Protein AF-A0A1I6J7M2-F1 (afdb_monomer)

Secondary structure (DSSP, 8-state):
--EEEETTT--EEEEE-GGGGTT--HHHHHHHHB-TTT--BGGGEEEPP------TTS-PPPEEE--S-SSPSP--

Foldseek 3Di:
DWWKAQQPPRAIAAADEPVVCPPDDPVVLQCQQADVPPRHGLVRIGTDPDDDDDDPPDDDGHHHHRYPPDDDDDDD

Sequence (76 aa):
MKVCMCRFCGVKHESVMEVVLVGMSKEEAYTRTHCRYCEAPASSFLELPDEPELGIDEIGYPSVVISKNRFGAPTN

Solvent-accessible surface area (backbone atoms only — not comparable to full-atom values): 4732 Å² total; per-residue (Å²): 101,54,36,24,27,34,72,86,79,64,51,62,23,30,50,40,60,62,78,75,50,68,92,52,53,74,67,56,42,47,55,30,32,21,39,90,86,76,61,46,48,42,89,48,48,44,80,47,76,74,54,78,83,76,67,98,84,58,87,71,57,60,58,28,33,47,72,91,80,82,75,81,79,79,87,126

pLDDT: mean 73.07, std 15.87, range [35.47, 89.94]

Radius of gyration: 13.0 Å; Cα contacts (8 Å, |Δi|>4): 111; chains: 1; bounding box: 36×25×32 Å

Structure (mmCIF, N/CA/C/O backbone):
data_AF-A0A1I6J7M2-F1
#
_entry.id   AF-A0A1I6J7M2-F1
#
loop_
_atom_site.group_PDB
_atom_site.id
_atom_site.type_symbol
_atom_site.label_atom_id
_atom_site.label_alt_id
_atom_site.label_comp_id
_atom_site.label_asym_id
_atom_site.label_entity_id
_atom_site.label_seq_id
_atom_site.pdbx_PDB_ins_code
_atom_site.Cartn_x
_atom_site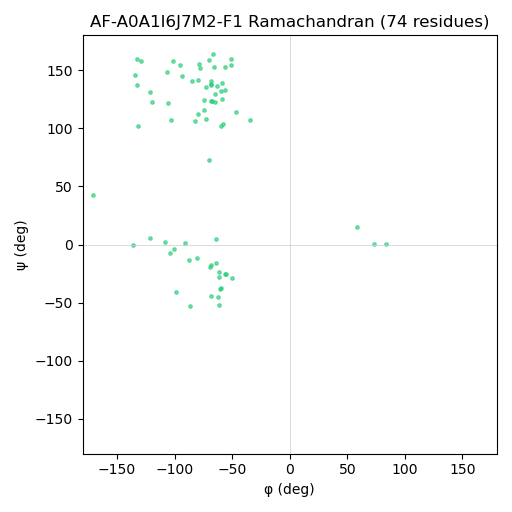.Cartn_y
_atom_site.Cartn_z
_a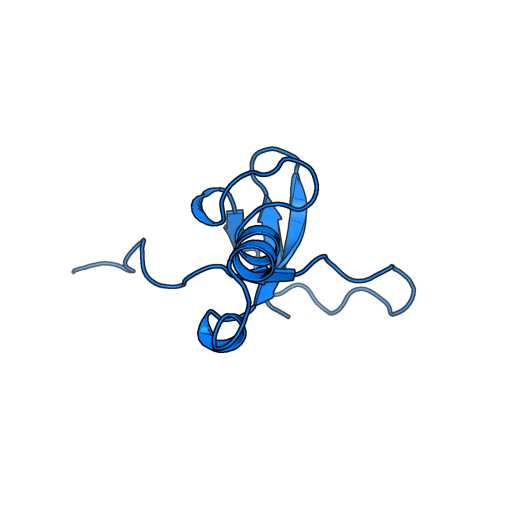tom_site.occupancy
_atom_site.B_iso_or_equiv
_atom_site.auth_seq_id
_atom_site.auth_comp_id
_atom_site.auth_asym_id
_atom_site.auth_atom_id
_atom_site.pdbx_PDB_model_num
ATOM 1 N N . MET A 1 1 ? -0.990 14.626 7.230 1.00 61.84 1 MET A N 1
ATOM 2 C CA . MET A 1 1 ? -0.450 13.731 6.176 1.00 61.84 1 MET A CA 1
ATOM 3 C C . MET A 1 1 ? -1.611 12.908 5.649 1.00 61.84 1 MET A C 1
ATOM 5 O O . MET A 1 1 ? -2.445 12.520 6.458 1.00 61.84 1 MET A O 1
ATOM 9 N N . LYS A 1 2 ? -1.686 12.622 4.342 1.00 74.50 2 LYS A N 1
ATOM 10 C CA . LYS A 1 2 ? -2.767 11.766 3.826 1.00 74.50 2 LYS A CA 1
ATOM 11 C C . LYS A 1 2 ? -2.481 10.318 4.200 1.00 74.50 2 LYS A C 1
ATOM 13 O O . LYS A 1 2 ? -1.495 9.752 3.738 1.00 74.50 2 LYS A O 1
ATOM 18 N N . VAL A 1 3 ? -3.332 9.730 5.030 1.00 81.38 3 VAL A N 1
ATOM 19 C CA . VAL A 1 3 ? -3.238 8.326 5.446 1.00 81.38 3 VAL A CA 1
ATOM 20 C C . VAL A 1 3 ? -4.335 7.536 4.745 1.00 81.38 3 VAL A C 1
ATOM 22 O O . VAL A 1 3 ? -5.418 8.040 4.450 1.00 81.38 3 VAL A O 1
ATOM 25 N N . CYS A 1 4 ? -4.055 6.278 4.457 1.00 84.00 4 CYS A N 1
ATOM 26 C CA . CYS A 1 4 ? -5.015 5.335 3.916 1.00 84.00 4 CYS A CA 1
ATOM 27 C C . CYS A 1 4 ? -4.942 4.018 4.683 1.00 84.00 4 CYS A C 1
ATOM 29 O O . CYS A 1 4 ? -3.950 3.720 5.341 1.00 84.00 4 CYS A O 1
ATOM 31 N N . MET A 1 5 ? -5.995 3.217 4.611 1.00 86.50 5 MET A N 1
ATOM 32 C CA . MET A 1 5 ? -6.075 1.925 5.283 1.00 86.50 5 MET A CA 1
ATOM 33 C C . MET A 1 5 ? -6.300 0.821 4.260 1.00 86.50 5 MET A C 1
ATOM 35 O O . MET A 1 5 ? -7.198 0.920 3.422 1.00 86.50 5 MET A O 1
ATOM 39 N N . CYS A 1 6 ? -5.514 -0.250 4.333 1.00 88.56 6 CYS A N 1
ATOM 40 C CA . CYS A 1 6 ? -5.757 -1.440 3.529 1.00 88.56 6 CYS A CA 1
ATOM 41 C C . CYS A 1 6 ? -7.053 -2.119 3.993 1.00 88.56 6 CYS A C 1
ATOM 43 O O . CYS A 1 6 ? -7.166 -2.506 5.155 1.00 88.56 6 CYS A O 1
ATOM 45 N N . ARG A 1 7 ? -8.024 -2.321 3.095 1.00 88.44 7 ARG A N 1
ATOM 46 C CA . ARG A 1 7 ? -9.304 -2.965 3.446 1.00 88.44 7 ARG A CA 1
ATOM 47 C C . ARG A 1 7 ? -9.177 -4.452 3.787 1.00 88.44 7 ARG A C 1
ATOM 49 O O . ARG A 1 7 ? -10.096 -5.001 4.380 1.00 88.44 7 ARG A O 1
ATOM 56 N N . PHE A 1 8 ? -8.072 -5.095 3.408 1.00 88.06 8 PHE A N 1
ATOM 57 C CA . PHE A 1 8 ? -7.8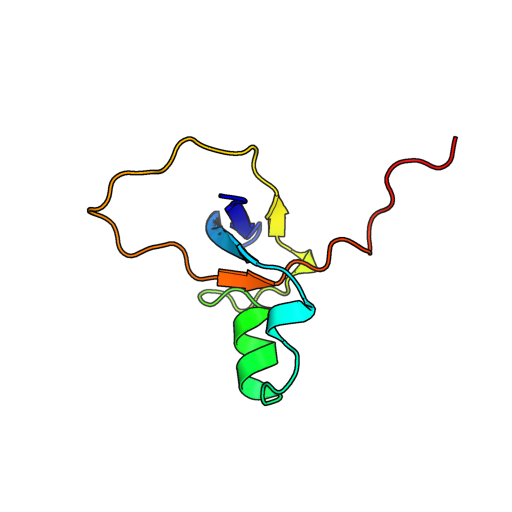50 -6.522 3.655 1.00 88.06 8 PHE A CA 1
ATOM 58 C C . PHE A 1 8 ? -7.228 -6.794 5.025 1.00 88.06 8 PHE A C 1
ATOM 60 O O . PHE A 1 8 ? -7.759 -7.596 5.784 1.00 88.06 8 PHE A O 1
ATOM 67 N N . CYS A 1 9 ? -6.113 -6.133 5.352 1.00 87.12 9 CYS A N 1
ATOM 68 C CA . CYS A 1 9 ? -5.394 -6.368 6.610 1.00 87.12 9 CYS A CA 1
ATOM 69 C C . CYS A 1 9 ? -5.609 -5.280 7.672 1.00 87.12 9 CYS A C 1
ATOM 71 O O . CYS A 1 9 ? -5.128 -5.432 8.790 1.00 87.12 9 CYS A O 1
ATOM 73 N N . GLY A 1 10 ? -6.277 -4.171 7.338 1.00 84.69 10 GLY A N 1
ATOM 74 C CA . GLY A 1 10 ? -6.534 -3.062 8.263 1.00 84.69 10 GLY A CA 1
ATOM 75 C C . GLY A 1 10 ? -5.316 -2.189 8.585 1.00 84.69 10 GLY A C 1
ATOM 76 O O . GLY A 1 10 ? -5.439 -1.229 9.340 1.00 84.69 10 GLY A O 1
ATOM 77 N N . VAL A 1 11 ? -4.141 -2.480 8.016 1.00 85.19 11 VAL A N 1
ATOM 78 C CA . VAL A 1 11 ? -2.925 -1.688 8.249 1.00 85.19 11 VAL A CA 1
ATOM 79 C C . VAL A 1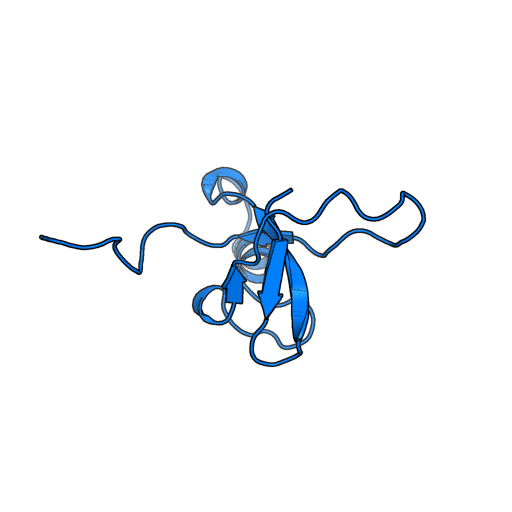 11 ? -3.070 -0.302 7.620 1.00 85.19 11 VAL A C 1
ATOM 81 O O . VAL A 1 11 ? -3.572 -0.166 6.499 1.00 85.19 11 VAL A O 1
ATOM 84 N N . LYS A 1 12 ? -2.616 0.725 8.347 1.00 85.56 12 LYS A N 1
ATOM 85 C CA . LYS A 1 12 ? -2.539 2.110 7.874 1.00 85.56 12 LYS A CA 1
ATOM 86 C C . LYS A 1 12 ? -1.241 2.349 7.097 1.00 85.56 12 LYS A C 1
ATOM 88 O O . LYS A 1 12 ? -0.180 1.850 7.464 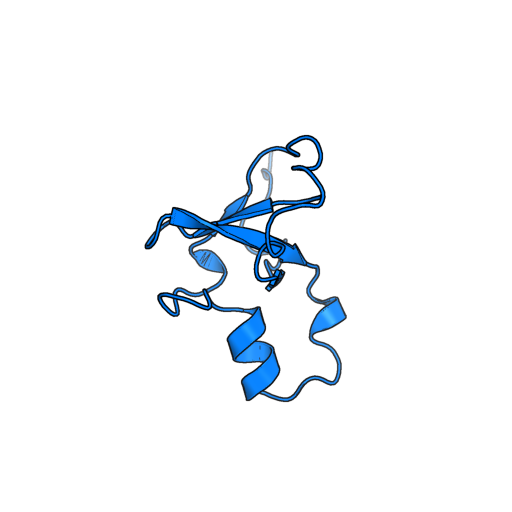1.00 85.56 12 LYS A O 1
ATOM 93 N N . HIS A 1 13 ? -1.341 3.118 6.024 1.00 83.94 13 HIS A N 1
ATOM 94 C CA . HIS A 1 13 ? -0.272 3.431 5.089 1.00 83.94 13 HIS A CA 1
ATOM 95 C C . HIS A 1 13 ? -0.270 4.927 4.777 1.00 83.94 13 HIS A C 1
ATOM 97 O O . HIS A 1 13 ? -1.329 5.552 4.682 1.00 83.94 13 HIS A O 1
ATOM 103 N N . GLU A 1 14 ? 0.911 5.500 4.566 1.00 82.81 14 GLU A N 1
ATOM 104 C CA . GLU A 1 14 ? 1.016 6.874 4.079 1.00 82.81 14 GLU A CA 1
ATOM 105 C C . GLU A 1 14 ? 0.660 6.906 2.589 1.00 82.81 14 GLU A C 1
ATOM 107 O O . GLU A 1 14 ? 1.256 6.189 1.787 1.00 82.81 14 GLU A O 1
ATOM 112 N N . SER A 1 15 ? -0.315 7.727 2.209 1.00 80.75 15 SER A N 1
ATOM 113 C CA . SER A 1 15 ? -0.700 7.907 0.814 1.00 80.75 15 SER A CA 1
ATOM 114 C C . SER A 1 15 ? 0.243 8.902 0.143 1.00 80.75 15 SER A C 1
ATOM 116 O O . SER A 1 15 ? 0.120 10.114 0.329 1.00 80.75 15 SER A O 1
ATOM 118 N N . VAL A 1 16 ? 1.130 8.396 -0.709 1.00 80.12 16 VAL A N 1
ATOM 119 C CA . VAL A 1 16 ? 2.060 9.207 -1.508 1.00 80.12 16 VAL A CA 1
ATOM 120 C C . VAL A 1 16 ? 1.578 9.349 -2.957 1.00 80.12 16 VAL A C 1
ATOM 122 O 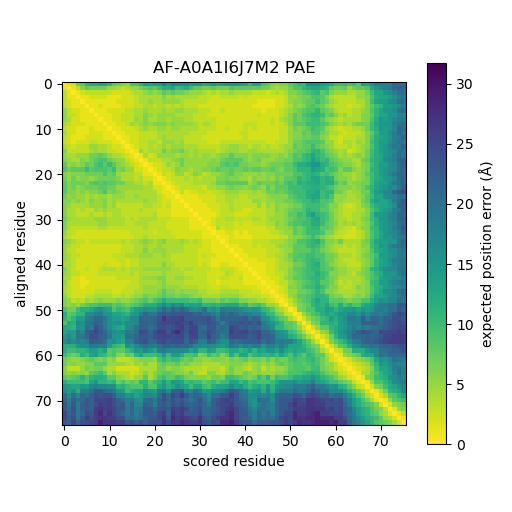O . VAL A 1 16 ? 0.764 8.566 -3.445 1.00 80.12 16 VAL A O 1
ATOM 125 N N . MET A 1 17 ? 2.049 10.382 -3.658 1.00 78.00 17 MET A N 1
ATOM 126 C CA . MET A 1 17 ? 1.648 10.655 -5.044 1.00 78.00 17 MET A CA 1
ATOM 127 C C . MET A 1 17 ? 2.360 9.756 -6.068 1.00 78.00 17 MET A C 1
ATOM 129 O O . MET A 1 17 ? 3.484 9.317 -5.851 1.00 78.00 17 MET A O 1
ATOM 133 N N . GLU A 1 18 ? 1.746 9.557 -7.239 1.00 76.38 18 GLU A N 1
ATOM 134 C CA . GLU A 1 18 ? 2.314 8.746 -8.336 1.00 76.38 18 GLU A CA 1
ATOM 135 C C . GLU A 1 18 ? 3.641 9.273 -8.887 1.00 76.38 18 GLU A C 1
ATOM 137 O O . GLU A 1 18 ? 4.430 8.494 -9.414 1.00 76.38 18 GLU A O 1
ATOM 142 N N . VAL A 1 19 ? 3.931 10.570 -8.722 1.00 76.25 19 VAL A N 1
ATOM 143 C CA . VAL A 1 19 ? 5.215 11.173 -9.127 1.00 76.25 19 VAL A CA 1
ATOM 144 C C . VAL A 1 19 ? 6.418 10.475 -8.482 1.00 76.25 19 VAL A C 1
ATOM 146 O O . VAL A 1 19 ? 7.501 10.459 -9.057 1.00 76.25 19 VAL A O 1
ATOM 149 N N . VAL A 1 20 ? 6.219 9.840 -7.324 1.00 75.88 20 VAL A N 1
ATOM 150 C CA . VAL A 1 20 ? 7.265 9.112 -6.597 1.00 75.88 20 VAL A CA 1
ATOM 151 C C . VAL A 1 20 ? 7.685 7.831 -7.334 1.00 75.88 20 VAL A C 1
ATOM 153 O O . VAL A 1 20 ? 8.780 7.340 -7.105 1.00 75.88 20 VAL A O 1
ATOM 156 N N . LEU A 1 21 ? 6.866 7.306 -8.254 1.00 75.88 21 LEU A N 1
ATOM 157 C CA . LEU A 1 21 ? 7.186 6.108 -9.042 1.00 75.88 21 LEU A CA 1
ATOM 158 C C . LEU A 1 21 ? 8.110 6.384 -10.241 1.00 75.88 21 LEU A C 1
ATOM 160 O O . LEU A 1 21 ? 8.598 5.443 -10.869 1.00 75.88 21 LEU A O 1
ATOM 164 N N . VAL A 1 22 ? 8.339 7.650 -10.604 1.00 82.88 22 VAL A N 1
ATOM 165 C CA . VAL A 1 22 ? 9.138 7.999 -11.786 1.00 82.88 22 VAL A CA 1
ATOM 166 C C . VAL A 1 22 ? 10.605 7.633 -11.553 1.00 82.88 22 VAL A C 1
ATOM 168 O O . VAL A 1 22 ? 11.231 8.107 -10.612 1.00 82.88 22 VAL A O 1
ATOM 171 N N . GLY A 1 23 ? 11.163 6.802 -12.436 1.00 84.88 23 GLY A N 1
ATOM 172 C CA . GLY A 1 23 ? 12.556 6.349 -12.346 1.00 84.88 23 GLY A CA 1
ATOM 173 C C . GLY A 1 23 ? 12.790 5.159 -11.408 1.00 84.88 23 GLY A C 1
ATOM 174 O O . GLY A 1 23 ? 13.926 4.704 -11.314 1.00 84.88 23 GLY A O 1
ATOM 175 N N . MET A 1 24 ? 11.745 4.629 -10.760 1.00 85.56 24 MET A N 1
ATOM 176 C CA . MET A 1 24 ? 11.831 3.405 -9.956 1.00 85.56 24 MET A CA 1
ATOM 177 C C . MET A 1 24 ? 11.852 2.142 -10.826 1.00 85.56 24 MET A C 1
ATOM 179 O O . MET A 1 24 ? 11.268 2.094 -11.914 1.00 85.56 24 MET A O 1
ATOM 183 N N . SER A 1 25 ? 12.489 1.086 -10.320 1.00 89.19 25 SER A N 1
ATOM 184 C CA . SER A 1 25 ? 12.394 -0.252 -10.909 1.00 89.19 25 SER A CA 1
ATOM 185 C C . SER A 1 25 ? 10.978 -0.833 -10.776 1.00 89.19 25 SER A C 1
ATOM 187 O O . SER A 1 25 ? 10.160 -0.377 -9.973 1.00 89.19 25 SER A O 1
ATOM 189 N N . LYS A 1 26 ? 10.669 -1.880 -11.555 1.00 83.06 26 LYS A N 1
ATOM 190 C CA . LYS A 1 26 ? 9.362 -2.561 -11.480 1.00 83.06 26 LYS A CA 1
ATOM 191 C C . LYS A 1 26 ? 9.083 -3.139 -10.090 1.00 83.06 26 LYS A C 1
ATOM 193 O O . LYS A 1 26 ? 7.943 -3.098 -9.642 1.00 83.06 26 LYS A O 1
ATOM 198 N N . GLU A 1 27 ? 10.109 -3.660 -9.423 1.00 83.81 27 GLU A N 1
ATOM 199 C CA . GLU A 1 27 ? 9.998 -4.221 -8.073 1.00 83.81 27 GLU A CA 1
ATOM 200 C C . GLU A 1 27 ? 9.716 -3.125 -7.041 1.00 83.81 27 GLU A C 1
ATOM 202 O O . GLU A 1 27 ? 8.797 -3.247 -6.233 1.00 83.81 27 GLU A O 1
ATOM 207 N N . GLU A 1 28 ? 10.421 -1.997 -7.119 1.00 83.31 28 GLU A N 1
ATOM 208 C CA . GLU A 1 28 ? 10.163 -0.850 -6.243 1.00 83.31 28 GLU A CA 1
ATOM 209 C C . GLU A 1 28 ? 8.759 -0.284 -6.456 1.00 83.31 28 GLU A C 1
ATOM 211 O O . GLU A 1 28 ? 8.019 -0.079 -5.491 1.00 83.31 28 GLU A O 1
ATOM 216 N N . ALA A 1 29 ? 8.341 -0.116 -7.712 1.00 82.44 29 ALA A N 1
ATOM 217 C CA . ALA A 1 29 ? 6.991 0.327 -8.029 1.00 82.44 29 ALA A CA 1
ATOM 218 C C . ALA A 1 29 ? 5.931 -0.646 -7.494 1.00 82.44 29 ALA A C 1
ATOM 220 O O . ALA A 1 29 ? 4.905 -0.209 -6.970 1.00 82.44 29 ALA A O 1
ATOM 221 N N . TYR A 1 30 ? 6.185 -1.956 -7.560 1.00 81.81 30 TYR A N 1
ATOM 222 C CA . TYR A 1 30 ? 5.299 -2.971 -6.996 1.00 81.81 30 TYR A CA 1
ATOM 223 C C . TYR A 1 30 ? 5.146 -2.804 -5.481 1.00 81.81 30 TYR A C 1
ATOM 225 O O . TYR A 1 30 ? 4.026 -2.653 -4.993 1.00 81.81 30 TYR A O 1
ATOM 233 N N . THR A 1 31 ? 6.258 -2.717 -4.743 1.00 82.19 31 THR A N 1
ATOM 234 C CA . THR A 1 31 ? 6.232 -2.543 -3.277 1.00 82.19 31 THR A CA 1
ATOM 235 C C . THR A 1 31 ? 5.551 -1.250 -2.834 1.00 82.19 31 THR A C 1
ATOM 237 O O . THR A 1 31 ? 4.978 -1.195 -1.749 1.00 82.19 31 THR A O 1
ATOM 240 N N . ARG A 1 32 ? 5.584 -0.214 -3.680 1.00 82.62 32 ARG A N 1
ATOM 241 C CA . ARG A 1 32 ? 4.932 1.074 -3.431 1.00 82.62 32 ARG A CA 1
ATOM 242 C C . ARG A 1 32 ? 3.481 1.109 -3.898 1.00 82.62 32 ARG A C 1
ATOM 244 O O . ARG A 1 32 ? 2.782 2.022 -3.506 1.00 82.62 32 ARG A O 1
ATOM 251 N N . THR A 1 33 ? 2.998 0.163 -4.698 1.00 85.12 33 THR A N 1
ATOM 252 C CA . THR A 1 33 ? 1.600 0.120 -5.183 1.00 85.12 33 THR A CA 1
ATOM 253 C C . THR A 1 33 ? 0.777 -0.997 -4.544 1.00 85.12 33 THR A C 1
ATOM 255 O O . THR A 1 33 ? -0.399 -1.157 -4.867 1.00 85.12 33 THR A O 1
ATOM 258 N N . HIS A 1 34 ? 1.372 -1.758 -3.624 1.00 88.38 34 HIS A N 1
ATOM 259 C CA . HIS A 1 34 ? 0.729 -2.858 -2.916 1.00 88.38 34 HIS A CA 1
ATOM 260 C C . HIS A 1 34 ? 0.927 -2.719 -1.405 1.00 88.38 34 HIS A C 1
ATOM 262 O O . HIS A 1 34 ? 1.851 -2.065 -0.920 1.00 88.38 34 HIS A O 1
ATOM 268 N N . CYS A 1 35 ? 0.049 -3.350 -0.633 1.00 86.06 35 CYS A N 1
ATOM 269 C CA . CYS A 1 35 ? 0.207 -3.443 0.806 1.00 86.06 35 CYS A CA 1
ATOM 270 C C . CYS A 1 35 ? 1.450 -4.264 1.129 1.00 86.06 35 CYS A C 1
ATOM 272 O O . CYS A 1 35 ? 1.527 -5.438 0.790 1.00 86.06 35 CYS A O 1
ATOM 274 N N . ARG A 1 36 ? 2.381 -3.676 1.877 1.00 83.56 36 ARG A N 1
ATOM 275 C CA . ARG A 1 36 ? 3.596 -4.358 2.338 1.00 83.56 36 ARG A CA 1
ATOM 276 C C . ARG A 1 36 ? 3.335 -5.657 3.118 1.00 83.56 36 ARG A C 1
ATOM 278 O O . ARG A 1 36 ? 4.214 -6.505 3.171 1.00 83.56 36 ARG A O 1
ATOM 285 N N . TYR A 1 37 ? 2.164 -5.794 3.744 1.00 84.75 37 TYR A N 1
ATOM 286 C CA . TYR A 1 37 ? 1.847 -6.929 4.617 1.00 84.75 37 TYR A CA 1
ATOM 287 C C . TYR A 1 37 ? 1.025 -8.028 3.947 1.00 84.75 37 TYR A C 1
ATOM 289 O O . TYR A 1 37 ? 1.261 -9.200 4.207 1.00 84.75 37 TYR A O 1
ATOM 297 N N . CYS A 1 38 ? 0.032 -7.661 3.136 1.00 87.62 38 CYS A N 1
ATOM 298 C CA . CYS A 1 38 ? -0.893 -8.623 2.521 1.00 87.62 38 CYS A CA 1
ATOM 299 C C . CYS A 1 38 ? -0.891 -8.578 0.992 1.00 87.62 38 CYS A C 1
ATOM 301 O O . CYS A 1 38 ? -1.739 -9.207 0.369 1.00 87.62 38 CYS A O 1
ATOM 303 N N . GLU A 1 39 ? -0.001 -7.778 0.400 1.00 89.94 39 GLU A N 1
ATOM 304 C CA . GLU A 1 39 ? 0.179 -7.632 -1.049 1.00 89.94 39 GLU A CA 1
ATOM 305 C C . GLU A 1 39 ? -1.084 -7.174 -1.798 1.00 89.94 39 GLU A C 1
ATOM 307 O O . GLU A 1 39 ? -1.149 -7.220 -3.021 1.00 89.94 39 GLU A O 1
ATOM 312 N N . ALA A 1 40 ? -2.093 -6.667 -1.081 1.00 88.12 40 ALA A N 1
ATOM 313 C CA . ALA A 1 40 ? -3.293 -6.114 -1.693 1.00 88.12 40 ALA A CA 1
ATOM 314 C C . ALA A 1 40 ? -2.947 -4.887 -2.559 1.00 88.12 40 ALA A C 1
ATOM 316 O O . ALA A 1 40 ? -2.195 -4.023 -2.104 1.00 88.12 40 ALA A O 1
ATOM 317 N N . PRO A 1 41 ? -3.506 -4.751 -3.774 1.00 87.19 41 PRO A N 1
ATOM 318 C CA . PRO A 1 41 ? -3.185 -3.643 -4.673 1.00 87.19 41 PRO A CA 1
ATOM 319 C C . PRO A 1 41 ? -3.738 -2.309 -4.160 1.00 87.19 41 PRO A C 1
ATOM 321 O O . PRO A 1 41 ? -4.722 -2.292 -3.418 1.00 87.19 41 PRO A O 1
ATOM 324 N N . ALA A 1 42 ? -3.170 -1.190 -4.623 1.00 82.38 42 ALA A N 1
ATOM 325 C CA . ALA A 1 42 ? -3.542 0.186 -4.262 1.00 82.38 42 ALA A CA 1
ATOM 326 C C . ALA A 1 42 ? -5.051 0.489 -4.372 1.00 82.38 42 ALA A C 1
ATOM 328 O O . ALA A 1 42 ? -5.586 1.287 -3.606 1.00 82.38 42 ALA A O 1
ATOM 329 N N . SER A 1 43 ? -5.775 -0.194 -5.264 1.00 83.06 43 SER A N 1
ATOM 330 C CA . SER A 1 43 ? -7.240 -0.096 -5.388 1.00 83.06 43 SER A CA 1
ATOM 331 C C . SER A 1 43 ? -8.015 -0.588 -4.158 1.00 83.06 43 SER A C 1
ATOM 333 O O . SER A 1 43 ? -9.205 -0.320 -4.023 1.00 83.06 43 SER A O 1
ATOM 335 N N . SER A 1 44 ? -7.355 -1.336 -3.278 1.00 86.44 44 SER A N 1
ATOM 336 C CA . SER A 1 44 ? -7.930 -1.942 -2.074 1.00 86.44 44 SER A CA 1
ATOM 337 C C . SER A 1 44 ? -7.817 -1.049 -0.844 1.00 86.44 44 SER A C 1
ATOM 339 O O . SER A 1 44 ? -8.207 -1.457 0.249 1.00 86.44 44 SER A O 1
ATOM 341 N N . PHE A 1 45 ? -7.250 0.145 -0.995 1.00 86.38 45 PHE A N 1
ATOM 342 C CA . PHE A 1 45 ? -7.039 1.076 0.100 1.00 86.38 45 PHE A CA 1
ATOM 343 C C . PHE A 1 45 ? -8.210 2.051 0.210 1.00 86.38 45 PHE A C 1
ATOM 345 O O . PHE A 1 45 ? -8.836 2.438 -0.776 1.00 86.38 45 PHE A O 1
ATOM 352 N N . LEU A 1 46 ? -8.536 2.424 1.442 1.00 87.25 46 LEU A N 1
ATOM 353 C CA . LEU A 1 46 ? -9.515 3.451 1.769 1.00 87.25 46 LEU A CA 1
ATOM 354 C C . LEU A 1 46 ? -8.766 4.697 2.244 1.00 87.25 46 LEU A C 1
ATOM 356 O O . LEU A 1 46 ? -8.011 4.606 3.209 1.00 87.25 46 LEU A O 1
ATOM 360 N N . GLU A 1 47 ? -8.962 5.841 1.587 1.00 83.19 47 GLU A N 1
ATOM 361 C CA . GLU A 1 47 ? -8.443 7.118 2.089 1.00 83.19 47 GLU A CA 1
ATOM 362 C C . GLU A 1 47 ? -9.135 7.460 3.417 1.00 83.19 47 GLU A C 1
ATOM 364 O O . GLU A 1 47 ? -10.362 7.398 3.517 1.00 83.19 47 GLU A O 1
ATOM 369 N N . LEU A 1 48 ? -8.345 7.786 4.438 1.00 80.25 48 LEU A N 1
ATOM 370 C CA . LEU A 1 48 ? -8.843 8.254 5.728 1.00 80.25 48 LEU A CA 1
ATOM 371 C C . LEU A 1 48 ? -8.832 9.792 5.753 1.00 80.25 48 LEU A C 1
ATOM 373 O O . LEU A 1 48 ? -8.058 10.405 5.010 1.00 80.25 48 LEU A O 1
ATOM 377 N N . PRO A 1 49 ? -9.687 10.436 6.573 1.00 76.75 49 PRO A N 1
ATOM 378 C CA . PRO A 1 49 ? -9.572 11.872 6.818 1.00 76.75 49 PRO A CA 1
ATOM 379 C C . PRO A 1 49 ? -8.173 12.213 7.347 1.00 76.75 49 PRO A C 1
ATOM 381 O O . PRO A 1 49 ? -7.531 11.369 7.971 1.00 76.75 49 PRO A O 1
ATOM 384 N N . ASP A 1 50 ? -7.704 13.439 7.098 1.00 69.25 50 ASP A N 1
ATOM 385 C CA . ASP A 1 50 ? -6.430 13.918 7.639 1.00 69.25 50 ASP A CA 1
ATOM 386 C C . ASP A 1 50 ? -6.463 13.834 9.175 1.00 69.25 50 ASP A C 1
ATOM 388 O O . ASP A 1 50 ? -7.112 14.634 9.850 1.00 69.25 50 ASP A O 1
ATOM 392 N N . GLU A 1 51 ? -5.790 12.824 9.727 1.00 63.16 51 GLU A N 1
ATOM 393 C CA . GLU A 1 51 ? -5.602 12.685 11.167 1.00 63.16 51 GLU A CA 1
ATOM 394 C C . GLU A 1 51 ? -4.458 13.619 11.617 1.00 63.16 51 GLU A C 1
ATOM 396 O O . GLU A 1 51 ? -3.472 13.781 10.881 1.00 63.16 51 GLU A O 1
ATOM 401 N N . PRO A 1 52 ? -4.567 14.263 12.799 1.00 57.69 52 PRO A N 1
ATOM 402 C CA . PRO A 1 52 ? -3.462 15.023 13.374 1.00 57.69 52 PRO A CA 1
ATOM 403 C C . PRO A 1 52 ? -2.254 14.101 13.568 1.00 57.69 52 PRO A C 1
ATOM 405 O O . PRO A 1 52 ? -2.418 12.940 13.940 1.00 57.69 52 PRO A O 1
ATOM 408 N N . GLU A 1 53 ? -1.060 14.618 13.263 1.00 55.00 53 GLU A N 1
ATOM 409 C CA . GLU A 1 53 ? 0.202 13.870 13.266 1.00 55.00 53 GLU A CA 1
ATOM 410 C C . GLU A 1 53 ? 0.344 13.036 14.543 1.00 55.00 53 GLU A C 1
ATOM 412 O O . GLU A 1 53 ? 0.412 13.568 15.653 1.00 55.00 53 GLU A O 1
ATOM 417 N N . LEU A 1 54 ? 0.341 11.712 14.380 1.00 51.94 54 LEU A N 1
ATOM 418 C CA . LEU A 1 54 ? 0.600 10.794 15.478 1.00 51.94 54 LEU A CA 1
ATOM 419 C C . LEU A 1 54 ? 2.064 10.938 15.896 1.00 51.94 54 LEU A C 1
ATOM 421 O O . LEU A 1 54 ? 2.946 11.119 15.057 1.00 51.94 54 LEU A O 1
ATOM 425 N N . GLY A 1 55 ? 2.271 10.952 17.214 1.00 49.34 55 GLY A N 1
ATOM 426 C CA . GLY A 1 55 ? 3.524 11.309 17.866 1.00 49.34 55 GLY A CA 1
ATOM 427 C C . GLY A 1 55 ? 4.745 10.569 17.320 1.00 49.34 55 GLY A C 1
ATOM 428 O O . GLY A 1 55 ? 4.668 9.455 16.815 1.00 49.34 55 GLY A O 1
ATOM 429 N N . ILE A 1 56 ? 5.891 11.223 17.481 1.00 46.34 56 ILE A N 1
ATOM 430 C CA . ILE A 1 56 ? 7.210 10.952 16.885 1.00 46.34 56 ILE A CA 1
ATOM 431 C C . ILE A 1 56 ? 7.814 9.589 17.331 1.00 46.34 56 ILE A C 1
ATOM 433 O O . ILE A 1 56 ? 8.935 9.253 16.961 1.00 46.34 56 ILE A O 1
ATOM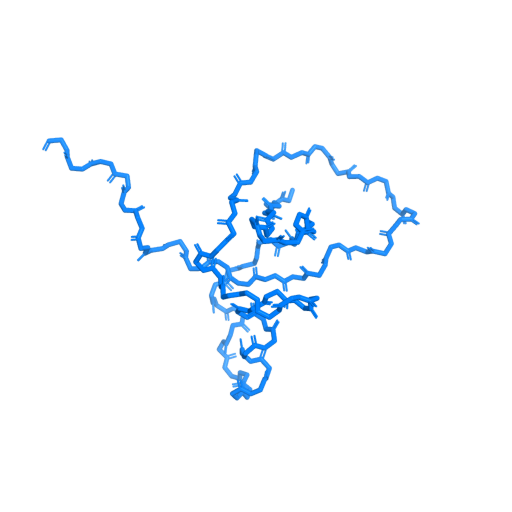 437 N N . ASP A 1 57 ? 7.079 8.780 18.097 1.00 51.41 57 ASP A N 1
ATOM 438 C CA . ASP A 1 57 ? 7.556 7.555 18.754 1.00 51.41 57 ASP A CA 1
ATOM 439 C C . ASP A 1 57 ? 7.196 6.238 18.041 1.00 51.41 57 ASP A C 1
ATOM 441 O O . ASP A 1 57 ? 7.661 5.176 18.453 1.00 51.41 57 ASP A O 1
ATOM 445 N N . GLU A 1 58 ? 6.428 6.252 16.950 1.00 46.03 58 GLU A N 1
ATOM 446 C CA . GLU A 1 58 ? 6.054 5.018 16.249 1.00 46.03 58 GLU A CA 1
ATOM 447 C C . GLU A 1 58 ? 6.556 5.024 14.804 1.00 46.03 58 GLU A C 1
ATOM 449 O O . GLU A 1 58 ? 6.262 5.919 14.016 1.00 46.03 58 GLU A O 1
ATOM 454 N N . ILE A 1 59 ? 7.353 4.003 14.477 1.00 52.53 59 ILE A N 1
ATOM 455 C CA . ILE A 1 59 ? 7.875 3.653 13.150 1.00 52.53 59 ILE A CA 1
ATOM 456 C C . ILE A 1 59 ? 6.825 4.006 12.083 1.00 52.53 59 ILE A C 1
ATOM 458 O O . ILE A 1 59 ? 5.787 3.354 12.010 1.00 52.53 59 ILE A O 1
ATOM 462 N N . GLY A 1 60 ? 7.075 5.070 11.311 1.00 58.00 60 GLY A N 1
ATOM 463 C CA . GLY A 1 60 ? 6.078 5.697 10.437 1.00 58.00 60 GLY A CA 1
ATOM 464 C C . GLY A 1 60 ? 5.343 4.731 9.500 1.00 58.00 60 GLY A C 1
ATOM 465 O O . GLY A 1 60 ? 5.805 3.627 9.200 1.00 58.00 60 GLY A O 1
ATOM 466 N N . TYR A 1 61 ? 4.178 5.156 9.008 1.00 62.47 61 TYR A N 1
ATOM 467 C CA . TYR A 1 61 ? 3.345 4.325 8.143 1.00 62.47 61 TYR A CA 1
ATOM 468 C C . TYR A 1 61 ? 4.088 3.918 6.860 1.00 62.47 61 TYR A C 1
ATOM 470 O O . TYR A 1 61 ? 4.640 4.779 6.173 1.00 62.47 61 TYR A O 1
ATOM 478 N N . PRO A 1 62 ? 4.082 2.631 6.465 1.00 73.00 62 PRO A N 1
ATOM 479 C CA . PRO A 1 62 ? 4.635 2.232 5.178 1.00 73.00 62 PRO A CA 1
ATOM 480 C C . PRO A 1 62 ? 3.898 2.967 4.060 1.00 73.00 62 PRO A C 1
ATOM 482 O O . PRO A 1 62 ? 2.676 2.894 3.951 1.00 73.00 62 PRO A O 1
ATOM 485 N N . SER A 1 63 ? 4.636 3.671 3.212 1.00 76.12 63 SER A N 1
ATOM 486 C CA . SER A 1 63 ? 4.036 4.435 2.123 1.00 76.12 63 SER A CA 1
ATOM 487 C C . SER A 1 63 ? 3.424 3.524 1.060 1.00 76.12 63 SER A C 1
ATOM 489 O O . SER A 1 63 ? 4.058 2.544 0.655 1.00 76.12 63 SER A O 1
ATOM 491 N N . VAL A 1 64 ? 2.269 3.908 0.536 1.00 77.50 64 VAL A N 1
ATOM 492 C CA . VAL A 1 64 ? 1.663 3.330 -0.659 1.00 77.50 64 VAL A CA 1
ATOM 493 C C . VAL A 1 64 ? 1.214 4.455 -1.591 1.00 77.50 64 VAL A C 1
ATOM 495 O O . VAL A 1 64 ? 0.682 5.482 -1.172 1.00 77.50 64 VAL A O 1
ATOM 498 N N . VAL A 1 65 ? 1.463 4.280 -2.877 1.00 76.69 65 VAL A N 1
ATOM 499 C CA . VAL A 1 65 ? 1.016 5.155 -3.946 1.00 76.69 65 VAL A CA 1
ATOM 500 C C . VAL A 1 65 ? -0.434 4.817 -4.235 1.00 76.69 65 VAL A C 1
ATOM 502 O O . VAL A 1 65 ? -0.745 3.741 -4.749 1.00 76.69 65 VAL A O 1
ATOM 505 N N . ILE A 1 66 ? -1.320 5.758 -3.924 1.00 66.69 66 ILE A N 1
ATOM 506 C CA . ILE A 1 66 ? -2.714 5.708 -4.353 1.00 66.69 66 ILE A CA 1
ATOM 507 C C . ILE A 1 66 ? -2.854 6.682 -5.512 1.00 66.69 66 ILE A C 1
ATOM 509 O O . ILE A 1 66 ? -2.838 7.900 -5.328 1.00 66.69 66 ILE A O 1
ATOM 513 N N . SER A 1 67 ? -2.996 6.144 -6.722 1.00 58.34 67 SER A N 1
ATOM 514 C CA . SER A 1 67 ? -3.355 6.925 -7.900 1.00 58.34 67 SER A CA 1
ATOM 515 C C . SER A 1 67 ? -4.713 7.580 -7.660 1.00 58.34 67 SER A C 1
ATOM 517 O O . SER A 1 67 ? -5.759 6.930 -7.764 1.00 58.34 67 SER A O 1
ATOM 519 N N . LYS A 1 68 ? -4.731 8.877 -7.340 1.00 56.03 68 LYS A N 1
ATOM 520 C CA . LYS A 1 68 ? -5.959 9.681 -7.376 1.00 56.03 68 LYS A CA 1
ATOM 521 C C . LYS A 1 68 ? -6.365 9.866 -8.834 1.00 56.03 68 LYS A C 1
ATOM 523 O O . LYS A 1 68 ? -6.146 10.939 -9.373 1.00 56.03 68 LYS A O 1
ATOM 528 N N . ASN A 1 69 ? -6.867 8.816 -9.490 1.00 44.59 69 ASN A N 1
ATOM 529 C CA . ASN A 1 69 ? -7.487 8.918 -10.816 1.00 44.59 69 ASN A CA 1
ATOM 530 C C . ASN A 1 69 ? -8.194 7.639 -11.305 1.00 44.59 69 ASN A C 1
ATOM 532 O O . ASN A 1 69 ? -8.091 7.281 -12.477 1.00 44.59 69 ASN A O 1
ATOM 536 N N . ARG A 1 70 ? -8.953 6.934 -10.450 1.00 42.44 70 ARG A N 1
ATOM 537 C CA . ARG A 1 70 ? -9.861 5.870 -10.945 1.00 42.44 70 ARG A CA 1
ATOM 538 C C . ARG A 1 70 ? -11.267 5.798 -10.359 1.00 42.44 70 ARG A C 1
ATOM 540 O O . ARG A 1 70 ? -12.046 4.980 -10.831 1.00 42.44 70 ARG A O 1
ATOM 547 N N . PHE A 1 71 ? -11.638 6.677 -9.434 1.00 45.09 71 PHE A N 1
ATOM 548 C CA . PHE A 1 71 ? -13.044 6.878 -9.088 1.00 45.09 71 PHE A CA 1
ATOM 549 C C . PHE A 1 71 ? -13.328 8.372 -9.091 1.00 45.09 71 PHE A C 1
ATOM 551 O O . PHE A 1 71 ? -12.897 9.103 -8.203 1.00 45.09 71 PHE A O 1
ATOM 558 N N . GLY A 1 72 ? -13.966 8.814 -10.174 1.00 39.03 72 GLY A N 1
ATOM 559 C CA . GLY A 1 72 ? -14.371 10.194 -10.369 1.00 39.03 72 GLY A CA 1
ATOM 560 C C . GLY A 1 72 ? -15.251 10.683 -9.223 1.00 39.03 72 GLY A C 1
ATOM 561 O O . GLY A 1 72 ? -16.208 10.021 -8.826 1.00 39.03 72 GLY A O 1
ATOM 562 N N . ALA A 1 73 ? -14.928 11.871 -8.722 1.00 35.47 73 A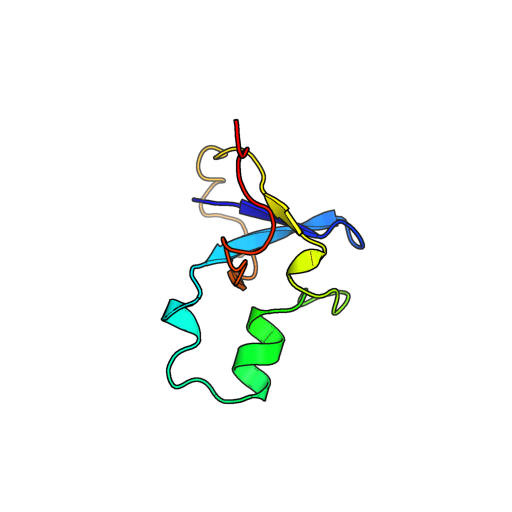LA A N 1
ATOM 563 C CA . ALA A 1 73 ? -15.935 12.754 -8.156 1.00 35.47 73 ALA A CA 1
ATOM 564 C C . ALA A 1 73 ? -16.883 13.208 -9.294 1.00 35.47 73 ALA A C 1
ATOM 566 O O . ALA A 1 73 ? -16.495 13.180 -10.465 1.00 35.47 73 ALA A O 1
ATOM 567 N N . PRO A 1 74 ? -18.140 13.530 -8.965 1.00 43.75 74 PRO A N 1
ATOM 568 C CA . PRO A 1 74 ? -19.323 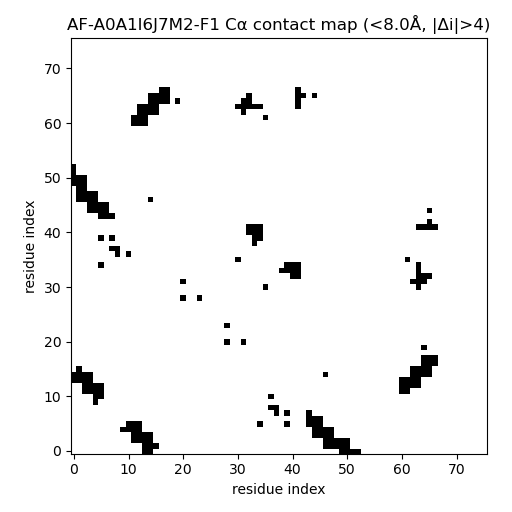13.133 -9.718 1.00 43.75 74 PRO A CA 1
ATOM 569 C C . PRO A 1 74 ? -19.461 13.897 -11.034 1.00 43.75 74 PRO A C 1
ATOM 571 O O . PRO A 1 74 ? -19.334 15.119 -11.068 1.00 43.75 74 PRO A O 1
ATOM 574 N N . THR A 1 75 ? -19.792 13.192 -12.115 1.00 40.78 75 THR A N 1
ATOM 575 C CA . THR A 1 75 ? -20.430 13.844 -13.260 1.00 40.78 75 THR A CA 1
ATOM 576 C C . THR A 1 75 ? -21.863 14.168 -12.854 1.00 40.78 75 THR A C 1
ATOM 578 O O . THR A 1 75 ? -22.662 13.255 -12.645 1.00 40.78 75 THR A O 1
ATOM 581 N N . ASN A 1 76 ? -22.110 15.461 -12.655 1.00 40.94 76 ASN A N 1
ATOM 582 C CA . ASN A 1 76 ? -23.429 16.085 -12.548 1.00 40.94 76 ASN A CA 1
ATOM 583 C C . ASN A 1 76 ? -24.333 15.679 -13.724 1.00 40.94 76 ASN A C 1
ATOM 585 O O . ASN A 1 76 ? -23.780 15.546 -14.843 1.00 40.94 76 ASN A O 1
#

Mean predicted aligned error: 9.03 Å

Nearest PDB structures (foldseek):
  6rxn-assembly1_A  TM=6.407E-01  e=6.755E-02  Desulfovibrio desulfuricans
  7a9a-assembly3_C  TM=5.810E-01  e=2.268E-01  Mycobacterium tuberculosis H37Rv
  6me9-assembly1_A  TM=5.885E-01  e=6.658E-01  Escherichia coli
  4xnv-assembly1_A  TM=5.728E-01  e=1.141E+00  Homo sapiens